Protein AF-A0A3R7G1B8-F1 (afdb_monomer)

Secondary structure (DSSP, 8-state):
--------------------HHHHHHHHHHHHHTTT--------TTTTTB-TTT-PBPS---S-SEEE-TTT--EEEHHHHHHHHHHHHHGGGG-

pLDDT: mean 83.27, std 18.14, range [33.88, 97.0]

Mean predicted aligned error: 10.57 Å

InterPro domains:
  IPR010095 Cas12f1-like, TNB domain [PF07282] (21-85)
  IPR051491 Site-specific recombinase/transposase-related [PTHR36172] (17-92)

Radius of gyration: 21.36 Å; Cα contacts (8 Å, |Δi|>4): 72; chains: 1; bounding box: 34×54×62 Å

Sequence (95 aa):
MKPKLASLENKSKTKGTARSHFKFKTLLKYKMDRVGGRVIECEEEYTSKTCSSCGGIKNYLGGGSMYKCSFCHAVHDRDVNAAKNTFHKNVQMLA

Foldseek 3Di:
DDDDDDPPPPPPPDPDPPPPVVVVVVVVCVVQVVVVHDDDDDDQPQLLQAALVPRDGDPDNDDDQWDADPPPRDIDGSVVSSVSSRCVVCVVVVD

Solvent-accessible surface area (backbone atoms only — not comparable to full-atom values): 6255 Å² total; per-residue (Å²): 141,78,86,78,82,77,80,80,78,78,77,78,84,67,89,73,83,70,74,59,58,69,61,52,53,52,53,51,46,56,57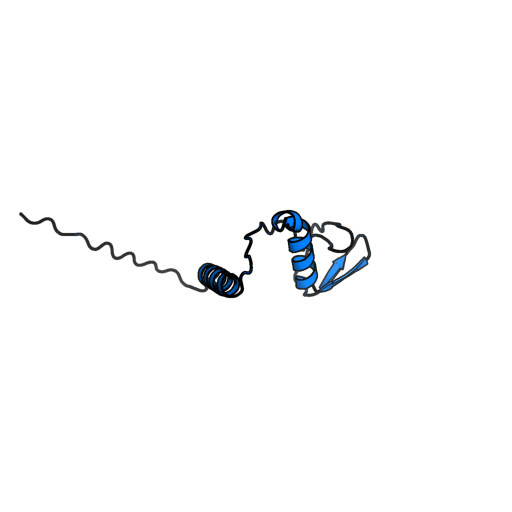,28,53,76,73,77,46,84,80,81,92,76,83,71,79,63,21,76,36,32,32,66,88,75,65,52,71,49,95,72,74,81,91,63,70,63,37,70,39,91,84,79,66,50,73,40,54,34,68,60,29,21,52,48,31,47,44,68,77,46,53,76,79,74,113

Structure (mmCIF, N/CA/C/O backbone):
data_AF-A0A3R7G1B8-F1
#
_entry.id   AF-A0A3R7G1B8-F1
#
loop_
_atom_site.group_PDB
_atom_site.id
_atom_site.type_symbol
_atom_site.label_atom_id
_atom_site.label_alt_id
_atom_site.label_comp_id
_atom_site.label_asym_id
_atom_site.label_entity_id
_atom_site.label_seq_id
_atom_site.pdbx_PDB_ins_code
_atom_site.Cartn_x
_atom_site.Cartn_y
_atom_site.Cartn_z
_atom_site.occupancy
_atom_site.B_iso_or_equiv
_atom_site.auth_seq_id
_atom_site.auth_comp_id
_atom_site.auth_asym_id
_atom_site.auth_atom_id
_atom_site.pdbx_PDB_model_num
ATOM 1 N N . MET A 1 1 ? 1.052 40.364 45.894 1.00 37.66 1 MET A N 1
ATOM 2 C CA . MET A 1 1 ? 1.829 39.937 44.709 1.00 37.66 1 MET A CA 1
ATOM 3 C C . MET A 1 1 ? 1.072 38.801 44.030 1.00 37.66 1 MET A C 1
ATOM 5 O O . MET A 1 1 ? 0.825 37.802 44.684 1.00 37.66 1 MET A O 1
ATOM 9 N N . LYS A 1 2 ? 0.608 38.978 42.787 1.00 33.88 2 LYS A N 1
ATOM 10 C CA . LYS A 1 2 ? -0.096 37.943 42.003 1.00 33.88 2 LYS A CA 1
ATOM 11 C C . LYS A 1 2 ? 0.805 37.566 40.821 1.00 33.88 2 LYS A C 1
ATOM 13 O O . LYS A 1 2 ? 1.219 38.493 40.121 1.00 33.88 2 LYS A O 1
ATOM 18 N N . PRO A 1 3 ? 1.132 36.289 40.571 1.00 43.09 3 PRO A N 1
ATOM 19 C CA . PRO A 1 3 ? 1.861 35.939 39.362 1.00 43.09 3 PRO A CA 1
ATOM 20 C C . PRO A 1 3 ? 0.931 36.097 38.152 1.00 43.09 3 PRO A C 1
ATOM 22 O O . PRO A 1 3 ? -0.203 35.617 38.149 1.00 43.09 3 PRO A O 1
ATOM 25 N N . LYS A 1 4 ? 1.404 36.816 37.131 1.00 41.84 4 LYS A N 1
ATOM 26 C CA . LYS A 1 4 ? 0.756 36.887 35.818 1.00 41.84 4 LYS A CA 1
ATOM 27 C C . LYS A 1 4 ? 0.906 35.517 35.155 1.00 41.84 4 LYS A C 1
ATOM 29 O O . LYS A 1 4 ? 2.025 35.116 34.848 1.00 41.84 4 LYS A O 1
ATOM 34 N N . LEU A 1 5 ? -0.205 34.812 34.936 1.00 46.31 5 LEU A N 1
ATOM 35 C CA . LEU A 1 5 ? -0.239 33.658 34.040 1.00 46.31 5 LEU A CA 1
ATOM 36 C C . LEU A 1 5 ? 0.098 34.165 32.629 1.00 46.31 5 LEU A C 1
ATOM 38 O O . LEU A 1 5 ? -0.674 34.920 32.037 1.00 46.31 5 LEU A O 1
ATOM 42 N N . ALA A 1 6 ? 1.272 33.807 32.115 1.00 43.31 6 ALA A N 1
ATOM 43 C CA . ALA A 1 6 ? 1.621 34.060 30.727 1.00 43.31 6 ALA A CA 1
ATOM 44 C C . ALA A 1 6 ? 0.742 33.173 29.836 1.00 43.31 6 ALA A C 1
ATOM 46 O O . ALA A 1 6 ? 0.817 31.947 29.892 1.00 43.31 6 ALA A O 1
ATOM 47 N N . SER A 1 7 ? -0.114 33.807 29.035 1.00 40.12 7 SER A N 1
ATOM 48 C CA . SER A 1 7 ? -0.846 33.155 27.954 1.00 40.12 7 SER A CA 1
ATOM 49 C C . SER A 1 7 ? 0.162 32.606 26.943 1.00 40.12 7 SER A C 1
ATOM 51 O O . SER A 1 7 ? 0.817 33.372 26.235 1.00 40.12 7 SER A O 1
ATOM 53 N N . LEU A 1 8 ? 0.315 31.283 26.886 1.00 49.53 8 LEU A N 1
ATOM 54 C CA . LEU A 1 8 ? 0.989 30.618 25.775 1.00 49.53 8 LEU A CA 1
ATOM 55 C C . LEU A 1 8 ? 0.008 30.565 24.600 1.00 49.53 8 LEU A C 1
ATOM 57 O O . LEU A 1 8 ? -0.628 29.546 24.334 1.00 49.53 8 LEU A O 1
ATOM 61 N N . GLU A 1 9 ? -0.131 31.688 23.895 1.00 48.50 9 GLU A N 1
ATOM 62 C CA . GLU A 1 9 ? -0.734 31.699 22.565 1.00 48.50 9 GLU A CA 1
ATOM 63 C C . GLU A 1 9 ? 0.194 30.953 21.598 1.00 48.50 9 GLU A C 1
ATOM 65 O O . GLU A 1 9 ? 1.026 31.546 20.909 1.00 48.50 9 GLU A O 1
ATOM 70 N N . ASN A 1 10 ? 0.049 29.631 21.523 1.00 51.44 10 ASN A N 1
ATOM 71 C CA . ASN A 1 10 ? 0.698 28.829 20.494 1.00 51.44 10 ASN A CA 1
ATOM 72 C C . ASN A 1 10 ? 0.020 29.099 19.145 1.00 51.44 10 ASN A C 1
ATOM 74 O O . ASN A 1 10 ? -0.841 28.347 18.687 1.00 51.44 10 ASN A O 1
ATOM 78 N N . LYS A 1 11 ? 0.418 30.188 18.483 1.00 49.31 11 LYS A N 1
ATOM 79 C CA . LYS A 1 11 ? 0.102 30.447 17.073 1.00 49.31 11 LYS A CA 1
ATOM 80 C C . LYS A 1 11 ? 0.869 29.450 16.205 1.00 49.31 11 LYS A C 1
ATOM 82 O O . LYS A 1 11 ? 1.887 29.789 15.608 1.00 49.31 11 LYS A O 1
ATOM 87 N N . SER A 1 12 ? 0.364 28.219 16.106 1.00 51.69 12 SER A N 1
ATOM 88 C CA . SER A 1 12 ? 0.771 27.290 15.049 1.00 51.69 12 SER A CA 1
ATOM 89 C C . SER A 1 12 ? 0.273 27.827 13.710 1.00 51.69 12 SER A C 1
ATOM 91 O O . SER A 1 12 ? -0.832 27.534 13.259 1.00 51.69 12 SER A O 1
ATOM 93 N N . LYS A 1 13 ? 1.095 28.661 13.069 1.00 53.69 13 LYS A N 1
ATOM 94 C CA . LYS A 1 13 ? 0.929 29.047 11.667 1.00 53.69 13 LYS A CA 1
ATOM 95 C C . LYS A 1 13 ? 1.401 27.899 10.776 1.00 53.69 13 LYS A C 1
ATOM 97 O O . LYS A 1 13 ? 2.424 28.010 10.106 1.00 53.69 13 LYS A O 1
ATOM 102 N N . THR A 1 14 ? 0.658 26.800 10.748 1.00 54.47 14 THR A N 1
ATOM 103 C CA . THR A 1 14 ? 0.910 25.721 9.788 1.00 54.47 14 THR A CA 1
ATOM 104 C C . THR A 1 14 ? -0.023 25.931 8.603 1.00 54.47 14 THR A C 1
ATOM 106 O O . THR A 1 14 ? -1.235 25.768 8.723 1.00 54.47 14 THR A O 1
ATOM 109 N N . LYS A 1 15 ? 0.529 26.353 7.458 1.00 48.53 15 LYS A N 1
ATOM 110 C CA . LYS A 1 15 ? -0.201 26.465 6.184 1.00 48.53 15 LYS A CA 1
ATOM 111 C C . LYS A 1 15 ? -0.684 25.065 5.786 1.00 48.53 15 LYS A C 1
ATOM 113 O O . LYS A 1 15 ? 0.083 24.254 5.279 1.00 48.53 15 LYS A O 1
ATOM 118 N N . GLY A 1 16 ? -1.931 24.757 6.129 1.00 47.16 16 GLY A N 1
ATOM 119 C CA . GLY A 1 16 ? -2.480 23.411 6.081 1.00 47.16 16 GLY A CA 1
ATOM 120 C C . GLY A 1 16 ? -3.028 23.031 4.712 1.00 47.16 16 GLY A C 1
ATOM 121 O O . GLY A 1 16 ? -4.176 23.319 4.402 1.00 47.16 16 GLY A O 1
ATOM 122 N N . THR A 1 17 ? -2.270 22.233 3.973 1.00 59.03 17 THR A N 1
ATOM 123 C CA . THR A 1 17 ? -2.834 21.011 3.378 1.00 59.03 17 THR A CA 1
ATOM 124 C C . THR A 1 17 ? -2.364 19.813 4.200 1.00 59.03 17 THR A C 1
ATOM 126 O O . THR A 1 17 ? -1.849 18.823 3.689 1.00 59.03 17 THR A O 1
ATOM 129 N N . ALA A 1 18 ? -2.520 19.901 5.525 1.00 60.84 18 ALA A N 1
ATOM 130 C CA . ALA A 1 18 ? -2.339 18.752 6.395 1.00 60.84 18 ALA A CA 1
ATOM 131 C C . ALA A 1 18 ? -3.468 17.765 6.081 1.00 60.84 18 ALA A C 1
ATOM 133 O O . ALA A 1 18 ? -4.590 17.898 6.575 1.00 60.84 18 ALA A O 1
ATOM 134 N N . ARG A 1 19 ? -3.192 16.806 5.190 1.00 63.34 19 ARG A N 1
ATOM 135 C CA . ARG A 1 19 ? -4.070 15.660 4.948 1.00 63.34 19 ARG A CA 1
ATOM 136 C C . ARG A 1 19 ? -4.431 15.086 6.318 1.00 63.34 19 ARG A C 1
ATOM 138 O O . ARG A 1 19 ? -3.555 14.810 7.136 1.00 63.34 19 ARG A O 1
ATOM 145 N N . SER A 1 20 ? -5.722 14.962 6.602 1.00 82.25 20 SER A N 1
ATOM 146 C CA . SER A 1 20 ? -6.248 14.643 7.933 1.00 82.25 20 SER A CA 1
ATOM 147 C C . SER A 1 20 ? -6.140 13.144 8.256 1.00 82.25 20 SER A C 1
ATOM 149 O O . SER A 1 20 ? -7.102 12.518 8.699 1.00 82.25 20 SER A O 1
ATOM 151 N N . HIS A 1 21 ? -4.951 12.559 8.053 1.00 85.25 21 HIS A N 1
ATOM 152 C CA . HIS A 1 21 ? -4.666 11.132 8.244 1.00 85.25 21 HIS A CA 1
ATOM 153 C C . HIS A 1 21 ? -5.081 10.643 9.633 1.00 85.25 21 HIS A C 1
ATOM 155 O O . HIS A 1 21 ? -5.682 9.580 9.750 1.00 85.25 21 HIS A O 1
ATOM 161 N N . PHE A 1 22 ? -4.833 11.444 10.674 1.00 88.62 22 PHE A N 1
ATOM 162 C CA . PHE A 1 22 ? -5.272 11.128 12.033 1.00 88.62 22 PHE A CA 1
ATOM 163 C C . PHE A 1 22 ? -6.796 10.957 12.116 1.00 88.62 22 PHE A C 1
ATOM 165 O O . PHE A 1 22 ? -7.281 9.924 12.566 1.00 88.62 22 PHE A O 1
ATOM 172 N N . LYS A 1 23 ? -7.562 11.926 11.597 1.00 91.94 23 LYS A N 1
ATOM 173 C CA . LYS A 1 23 ? -9.032 11.872 11.592 1.00 91.94 23 LYS A CA 1
ATOM 174 C C . LYS A 1 23 ? -9.553 10.672 10.797 1.00 91.94 23 LYS A C 1
ATOM 176 O O . LYS A 1 23 ? -10.497 10.023 11.238 1.00 91.94 23 LYS A O 1
ATOM 181 N N . PHE A 1 24 ? -8.934 10.367 9.656 1.00 91.88 24 PHE A N 1
ATOM 182 C CA . PHE A 1 24 ? -9.276 9.194 8.852 1.00 91.88 24 PHE A CA 1
ATOM 183 C C . PHE A 1 24 ? -9.078 7.891 9.637 1.00 91.88 24 PHE A C 1
ATOM 185 O O . PHE A 1 24 ? -10.016 7.101 9.737 1.00 91.88 24 PHE A O 1
ATOM 192 N N . LYS A 1 25 ? -7.907 7.699 10.260 1.00 91.75 25 LYS A N 1
ATOM 193 C CA . LYS A 1 25 ? -7.616 6.518 11.091 1.00 91.75 25 LYS A CA 1
ATOM 194 C C . LYS A 1 25 ? -8.614 6.376 12.241 1.00 91.75 25 LYS A C 1
ATOM 196 O O . LYS A 1 25 ? -9.145 5.289 12.454 1.00 91.75 25 LYS A O 1
ATOM 201 N N . THR A 1 26 ? -8.913 7.468 12.944 1.00 92.88 26 THR A N 1
ATOM 202 C CA . THR A 1 26 ? -9.871 7.469 14.06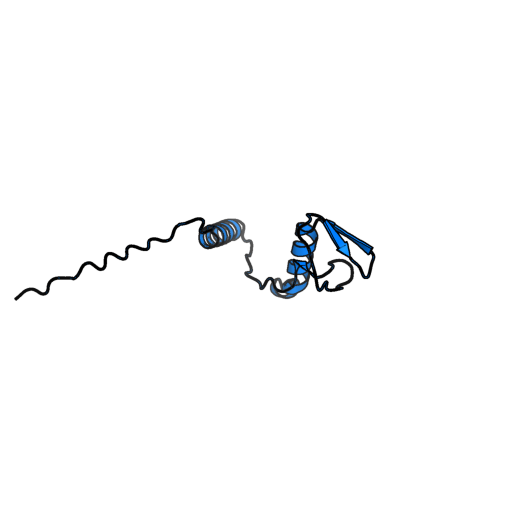0 1.00 92.88 26 THR A CA 1
ATOM 203 C C . THR A 1 26 ? -11.270 7.057 13.610 1.00 92.88 26 THR A C 1
ATOM 205 O O . THR A 1 26 ? -11.885 6.191 14.230 1.00 92.88 26 THR A O 1
ATOM 208 N N . LEU A 1 27 ? -11.769 7.624 12.507 1.00 95.31 27 LEU A N 1
ATOM 209 C CA . LEU A 1 27 ? -13.083 7.264 11.968 1.00 95.31 27 LEU A CA 1
ATOM 210 C C . LEU A 1 27 ? -13.129 5.819 11.466 1.00 95.31 27 LEU A C 1
ATOM 212 O O . LEU A 1 27 ? -14.147 5.154 11.647 1.00 95.31 27 LEU A O 1
ATOM 216 N N . LEU A 1 28 ? -12.047 5.327 10.857 1.00 95.19 28 LEU A N 1
ATOM 217 C CA . LEU A 1 28 ? -11.955 3.944 10.395 1.00 95.19 28 LEU A CA 1
ATOM 218 C C . LEU A 1 28 ? -12.034 2.964 11.572 1.00 95.19 28 LEU A C 1
ATOM 220 O O . LEU A 1 28 ? -12.848 2.046 11.532 1.00 95.19 28 LEU A O 1
ATOM 224 N N . LYS A 1 29 ? -11.266 3.203 12.645 1.00 95.12 29 LYS A N 1
ATOM 225 C CA . LYS A 1 29 ? -11.326 2.403 13.882 1.00 95.12 29 LYS A CA 1
ATOM 226 C C . LYS A 1 29 ? -12.727 2.409 14.488 1.00 95.12 29 LYS A C 1
ATOM 228 O O . LYS A 1 29 ? -13.280 1.345 14.727 1.00 95.12 29 LYS A O 1
ATOM 233 N N . TYR A 1 30 ? -13.325 3.592 14.642 1.00 95.50 30 TYR A N 1
ATOM 234 C CA . TYR A 1 30 ? -14.686 3.736 15.166 1.00 95.50 30 TYR A CA 1
ATOM 235 C C . TYR A 1 30 ? -15.724 2.950 14.350 1.00 95.50 30 TYR A C 1
ATOM 237 O O . TYR A 1 30 ? -16.582 2.273 14.910 1.00 95.50 30 TYR A O 1
ATOM 245 N N . LYS A 1 31 ? -15.665 3.027 13.016 1.00 97.00 31 LYS A N 1
ATOM 246 C CA . LYS A 1 31 ? -16.614 2.309 12.154 1.00 97.00 31 LYS A CA 1
ATOM 247 C C . LYS A 1 31 ? -16.430 0.796 12.212 1.00 97.00 31 LYS A C 1
ATOM 249 O O . LYS A 1 31 ? -17.428 0.085 12.185 1.00 97.00 31 LYS A O 1
ATOM 254 N N . MET A 1 32 ? -15.188 0.325 12.275 1.00 96.44 32 MET A N 1
ATOM 255 C CA . MET A 1 32 ? -14.893 -1.105 12.336 1.00 96.44 32 MET A CA 1
ATOM 256 C C . MET A 1 32 ? -15.293 -1.711 13.681 1.00 96.44 32 MET A C 1
ATOM 258 O O . MET A 1 32 ? -15.911 -2.769 13.692 1.00 96.44 32 MET A O 1
ATOM 262 N N . ASP A 1 33 ? -15.056 -1.004 14.786 1.00 95.38 33 ASP A N 1
ATOM 263 C CA . ASP A 1 33 ? -15.495 -1.410 16.127 1.00 95.38 33 ASP A CA 1
ATOM 264 C C . ASP A 1 33 ? -17.015 -1.647 16.188 1.00 95.38 33 ASP A C 1
ATOM 266 O O . ASP A 1 33 ? -17.484 -2.687 16.646 1.00 95.38 33 ASP A O 1
ATOM 270 N N . ARG A 1 34 ? -17.801 -0.751 15.575 1.00 96.62 34 ARG A N 1
ATOM 271 C CA . ARG A 1 34 ? -19.269 -0.873 15.504 1.00 96.62 34 ARG A CA 1
ATOM 272 C C . ARG A 1 34 ? -19.789 -2.109 14.777 1.00 96.62 34 ARG A C 1
ATOM 274 O O . ARG A 1 34 ? -20.946 -2.467 14.976 1.00 96.62 34 ARG A O 1
ATOM 281 N N . VAL A 1 35 ? -18.987 -2.709 13.903 1.00 97.00 35 VAL A N 1
ATOM 282 C CA . VAL A 1 35 ? -19.354 -3.925 13.163 1.00 97.00 35 VAL A CA 1
ATOM 283 C C . VAL A 1 35 ? -18.629 -5.164 13.696 1.00 97.00 35 VAL A C 1
ATOM 285 O O . VAL A 1 35 ? -18.694 -6.215 13.067 1.00 97.00 35 VAL A O 1
ATOM 288 N N . GLY A 1 36 ? -17.920 -5.051 14.829 1.00 94.56 36 GLY A N 1
ATOM 289 C CA . GLY A 1 36 ? -17.090 -6.127 15.384 1.00 94.56 36 GLY A CA 1
ATOM 290 C C . GLY A 1 36 ? -15.849 -6.449 14.541 1.00 94.56 36 G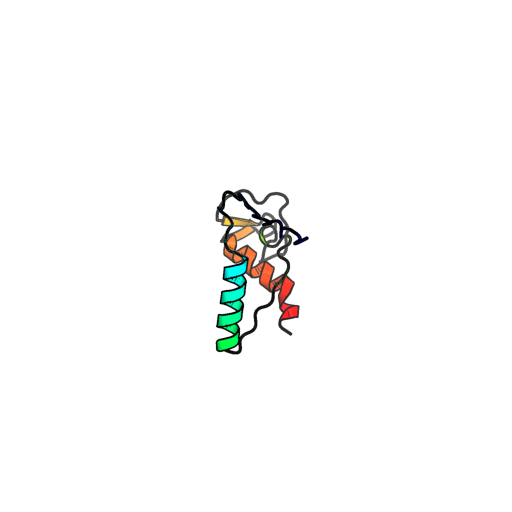LY A C 1
ATOM 291 O O . GLY A 1 36 ? -15.269 -7.525 14.664 1.00 94.56 36 GLY A O 1
ATOM 292 N N . GLY A 1 37 ? -15.455 -5.545 13.644 1.00 92.62 37 GLY A N 1
ATOM 293 C CA . GLY A 1 37 ? -14.291 -5.689 12.781 1.00 92.62 37 GLY A CA 1
ATOM 294 C C . GLY A 1 37 ? -12.997 -5.205 13.440 1.00 92.62 37 GLY A C 1
ATOM 295 O O . GLY A 1 37 ? -13.001 -4.518 14.458 1.00 92.62 37 GLY A O 1
ATOM 296 N N . ARG A 1 38 ? -11.859 -5.530 12.817 1.00 90.69 38 ARG A N 1
ATOM 297 C CA . ARG A 1 38 ? -10.520 -5.145 13.292 1.00 90.69 38 ARG A CA 1
ATOM 298 C C . ARG A 1 38 ? -9.848 -4.175 12.321 1.00 90.69 38 ARG A C 1
ATOM 300 O O . ARG A 1 38 ? -9.994 -4.307 11.108 1.00 90.69 38 ARG A O 1
ATOM 307 N N . VAL A 1 39 ? -9.082 -3.223 12.857 1.00 93.00 39 VAL A N 1
ATOM 308 C CA . VAL A 1 39 ? -8.184 -2.342 12.090 1.00 93.00 39 VAL A CA 1
ATOM 309 C C . VAL A 1 39 ? -6.770 -2.559 12.590 1.00 93.00 39 VAL A C 1
ATOM 311 O O . VAL A 1 39 ? -6.496 -2.347 13.768 1.00 93.00 39 VAL A O 1
ATOM 314 N N . ILE A 1 40 ? -5.880 -2.939 11.681 1.00 91.06 40 ILE A N 1
ATOM 315 C CA . ILE A 1 40 ? -4.465 -3.157 11.969 1.00 91.06 40 ILE A CA 1
ATOM 316 C C . ILE A 1 40 ? -3.674 -2.079 11.240 1.00 91.06 40 ILE A C 1
ATOM 318 O O . ILE A 1 40 ? -3.792 -1.922 10.024 1.00 91.06 40 ILE A O 1
ATOM 322 N N . GLU A 1 41 ? -2.890 -1.311 11.991 1.00 90.56 41 GLU A N 1
ATOM 323 C CA . GLU A 1 41 ? -1.914 -0.398 11.404 1.00 90.56 41 GLU A CA 1
ATOM 324 C C . GLU A 1 41 ? -0.649 -1.192 11.088 1.00 90.56 41 GLU A C 1
ATOM 326 O O . GLU A 1 41 ? -0.073 -1.822 11.970 1.00 90.56 41 GLU A O 1
ATOM 331 N N . CYS A 1 42 ? -0.248 -1.178 9.821 1.00 89.56 42 CYS A N 1
ATOM 332 C CA . CYS A 1 42 ? 0.904 -1.911 9.323 1.00 89.56 42 CYS A CA 1
ATOM 333 C C . CYS A 1 42 ? 1.870 -0.987 8.583 1.00 89.56 42 CYS A C 1
ATOM 335 O O . CYS A 1 42 ? 1.525 0.127 8.184 1.00 89.56 42 CYS A O 1
ATOM 337 N N . GLU A 1 43 ? 3.094 -1.465 8.410 1.00 84.25 43 GLU A N 1
ATOM 338 C CA . GLU A 1 43 ? 4.150 -0.739 7.721 1.00 84.25 43 GLU A CA 1
ATOM 339 C C . GLU A 1 43 ? 4.047 -0.897 6.192 1.00 84.25 43 GLU A C 1
ATOM 341 O O . GLU A 1 43 ? 3.823 -1.996 5.677 1.00 84.25 43 GLU A O 1
ATOM 346 N N . GLU A 1 44 ? 4.260 0.199 5.456 1.00 78.50 44 GLU A N 1
ATOM 347 C CA . GLU A 1 44 ? 4.020 0.292 4.005 1.00 78.50 44 GLU A CA 1
ATOM 348 C C . GLU A 1 44 ? 5.260 0.079 3.114 1.00 78.50 44 GLU A C 1
ATOM 350 O O . GLU A 1 44 ? 5.178 0.225 1.889 1.00 78.50 44 GLU A O 1
ATOM 355 N N . GLU A 1 45 ? 6.413 -0.262 3.694 1.00 82.38 45 GLU A N 1
ATOM 356 C CA . GLU A 1 45 ? 7.689 -0.294 2.971 1.00 82.38 45 GLU A CA 1
ATOM 357 C C . GLU A 1 45 ? 7.671 -1.187 1.714 1.00 82.38 45 GLU A C 1
ATOM 359 O O . GLU A 1 45 ? 7.258 -2.347 1.749 1.00 82.38 45 GLU A O 1
ATOM 364 N N . TYR A 1 46 ? 8.151 -0.627 0.595 1.00 80.75 46 TYR A N 1
ATOM 365 C CA . TYR A 1 46 ? 8.327 -1.260 -0.726 1.00 80.75 46 TYR A CA 1
ATOM 366 C C . TYR A 1 46 ? 7.073 -1.839 -1.408 1.00 80.75 46 TYR A C 1
ATOM 368 O O . TYR A 1 46 ? 7.165 -2.320 -2.540 1.00 80.75 46 TYR A O 1
ATOM 376 N N . THR A 1 47 ? 5.888 -1.708 -0.816 1.00 89.69 47 THR A N 1
ATOM 377 C CA . THR A 1 47 ? 4.623 -2.267 -1.336 1.00 89.69 47 THR A CA 1
ATOM 378 C C . THR A 1 47 ? 4.280 -1.814 -2.758 1.00 89.69 47 THR A C 1
ATOM 380 O O . THR A 1 47 ? 3.786 -2.601 -3.562 1.00 89.69 47 THR A O 1
ATOM 383 N N . SER A 1 48 ? 4.597 -0.573 -3.121 1.00 88.81 48 SER A N 1
ATOM 384 C CA . SER A 1 48 ? 4.341 -0.035 -4.462 1.00 88.81 48 SER A CA 1
ATOM 385 C C . SER A 1 48 ? 5.378 -0.463 -5.511 1.00 88.81 48 SER A C 1
ATOM 387 O O . SER A 1 48 ? 5.086 -0.433 -6.705 1.00 88.81 48 SER A O 1
ATOM 389 N N . LYS A 1 49 ? 6.577 -0.891 -5.090 1.00 92.19 49 LYS A N 1
ATOM 390 C CA . LYS A 1 49 ? 7.689 -1.305 -5.970 1.00 92.19 49 LYS A CA 1
ATOM 391 C C . LYS A 1 49 ? 7.690 -2.802 -6.271 1.00 92.19 49 LYS A C 1
ATOM 393 O O . LYS A 1 49 ? 8.173 -3.206 -7.334 1.00 92.19 49 LYS A O 1
ATOM 398 N N . THR A 1 50 ? 7.148 -3.601 -5.364 1.00 95.25 50 THR A N 1
ATOM 399 C CA . THR A 1 50 ? 7.072 -5.059 -5.474 1.00 95.25 50 THR A CA 1
ATOM 400 C C . THR A 1 50 ? 5.972 -5.484 -6.445 1.00 95.25 50 THR A C 1
ATOM 402 O O . THR A 1 50 ? 4.906 -4.877 -6.504 1.00 95.25 50 THR A O 1
ATOM 405 N N . CYS A 1 51 ? 6.201 -6.528 -7.231 1.00 96.06 51 CYS A N 1
ATOM 406 C CA . CYS A 1 51 ? 5.166 -7.140 -8.054 1.00 96.06 51 CYS A CA 1
ATOM 407 C C . CYS A 1 51 ? 4.343 -8.115 -7.210 1.00 96.06 51 CYS A C 1
ATOM 409 O O . CYS A 1 51 ? 4.887 -9.086 -6.691 1.00 96.06 51 CYS A O 1
ATOM 411 N N . SER A 1 52 ? 3.030 -7.908 -7.132 1.00 95.81 52 SER A N 1
ATOM 412 C CA . SER A 1 52 ? 2.131 -8.790 -6.373 1.00 95.81 52 SER A CA 1
ATOM 413 C C . SER A 1 52 ? 1.988 -10.201 -6.953 1.00 95.81 52 SER A C 1
ATOM 415 O O . SER A 1 52 ? 1.582 -11.107 -6.231 1.00 95.81 52 SER A O 1
ATOM 417 N N . SER A 1 53 ? 2.348 -10.414 -8.225 1.00 95.75 53 SER A N 1
ATOM 418 C CA . SER A 1 53 ? 2.325 -11.739 -8.860 1.00 95.75 53 SER A CA 1
ATOM 419 C C . SER A 1 53 ? 3.605 -12.551 -8.668 1.00 95.75 53 SER A C 1
ATOM 421 O O . SER A 1 53 ? 3.520 -13.769 -8.570 1.00 95.75 53 SER A O 1
ATOM 423 N N . CYS A 1 54 ? 4.785 -11.920 -8.655 1.00 95.31 54 CYS A N 1
ATOM 424 C CA . CYS A 1 54 ? 6.062 -12.652 -8.651 1.00 95.31 54 CYS A CA 1
ATOM 425 C C . CYS A 1 54 ? 7.071 -12.194 -7.589 1.00 95.31 54 CYS A C 1
ATOM 427 O O . CYS A 1 54 ? 8.185 -12.703 -7.558 1.00 95.31 54 CYS A O 1
ATOM 429 N N . GLY A 1 55 ? 6.745 -11.190 -6.772 1.00 94.56 55 GLY A N 1
ATOM 430 C CA . GLY A 1 55 ? 7.630 -10.660 -5.728 1.00 94.56 55 GLY A CA 1
ATOM 431 C C . GLY A 1 55 ? 8.804 -9.807 -6.224 1.00 94.56 55 GLY A C 1
ATOM 432 O O . GLY A 1 55 ? 9.540 -9.256 -5.413 1.00 94.56 55 GLY A O 1
ATOM 433 N N . GLY A 1 56 ? 8.985 -9.650 -7.539 1.00 94.69 56 GLY A N 1
ATOM 434 C CA . GLY A 1 56 ? 10.083 -8.859 -8.100 1.00 94.69 56 GLY A CA 1
ATOM 435 C C . GLY A 1 56 ? 9.996 -7.383 -7.699 1.00 94.69 56 GLY A C 1
ATOM 436 O O . GLY A 1 56 ? 8.936 -6.768 -7.826 1.00 94.69 56 GLY A O 1
ATOM 437 N N . ILE A 1 57 ? 11.104 -6.804 -7.236 1.00 94.00 57 ILE A N 1
ATOM 438 C CA . ILE A 1 57 ? 11.165 -5.412 -6.770 1.00 94.00 57 ILE A CA 1
ATOM 439 C C . ILE A 1 57 ? 11.769 -4.530 -7.856 1.00 94.00 57 ILE A C 1
ATOM 441 O O . ILE A 1 57 ? 12.836 -4.813 -8.398 1.00 94.00 57 ILE A O 1
ATOM 445 N N . LYS A 1 58 ? 11.095 -3.423 -8.164 1.00 89.19 58 LYS A N 1
ATOM 446 C CA . LYS A 1 58 ? 11.632 -2.398 -9.058 1.00 89.19 58 LYS A CA 1
ATOM 447 C C . LYS A 1 58 ? 12.470 -1.366 -8.319 1.00 89.19 58 LYS A C 1
ATOM 449 O O . LYS A 1 58 ? 12.020 -0.780 -7.337 1.00 89.19 58 LYS A O 1
ATOM 454 N N . ASN A 1 59 ? 13.605 -1.011 -8.912 1.00 86.25 59 ASN A N 1
ATOM 455 C CA . ASN A 1 59 ? 14.407 0.127 -8.460 1.00 86.25 59 ASN A CA 1
ATOM 456 C C . ASN A 1 59 ? 13.692 1.463 -8.726 1.00 86.25 59 ASN A C 1
ATOM 458 O O . ASN A 1 59 ? 13.667 2.343 -7.864 1.00 86.25 59 ASN A O 1
ATOM 462 N N . TYR A 1 60 ? 13.038 1.582 -9.889 1.00 86.62 60 TYR A N 1
ATOM 463 C CA . TYR A 1 60 ? 12.332 2.788 -10.323 1.00 86.62 60 TYR A CA 1
ATOM 464 C C . TYR A 1 60 ? 10.859 2.501 -10.652 1.00 86.62 60 TYR A C 1
ATOM 466 O O . TYR A 1 60 ? 10.550 1.644 -11.481 1.00 86.62 60 TYR A O 1
ATOM 474 N N . LEU A 1 61 ? 9.944 3.226 -9.997 1.00 82.88 61 LEU A N 1
ATOM 475 C CA . LEU A 1 61 ? 8.496 3.012 -10.113 1.00 82.88 61 LEU A CA 1
ATOM 476 C C . LEU A 1 61 ? 7.812 3.950 -11.130 1.00 82.88 61 LEU A C 1
ATOM 478 O O . LEU A 1 61 ? 6.753 3.616 -11.661 1.00 82.88 61 LEU A O 1
ATOM 482 N N . GLY A 1 62 ? 8.407 5.111 -11.427 1.00 87.62 62 GLY A N 1
ATOM 483 C CA . GLY A 1 62 ? 7.795 6.155 -12.264 1.00 87.62 62 GLY A CA 1
ATOM 484 C C . GLY A 1 62 ? 6.465 6.695 -11.708 1.00 87.62 62 GLY A C 1
ATOM 485 O O . GLY A 1 62 ? 6.047 6.327 -10.610 1.00 87.62 62 GLY A O 1
ATOM 486 N N . GLY A 1 63 ? 5.770 7.549 -12.469 1.00 88.44 63 GLY A N 1
ATOM 487 C CA . GLY A 1 63 ? 4.529 8.229 -12.042 1.00 88.44 63 GLY A CA 1
ATOM 488 C C . GLY A 1 63 ? 3.205 7.735 -12.652 1.00 88.44 63 GLY A C 1
ATOM 489 O O . GLY A 1 63 ? 2.173 8.332 -12.379 1.00 88.44 63 GLY A O 1
ATOM 490 N N . GLY A 1 64 ? 3.198 6.696 -13.496 1.00 91.06 64 GLY A N 1
ATOM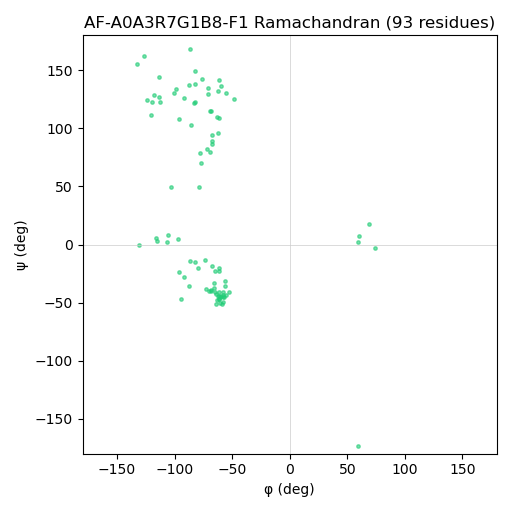 491 C CA . GLY A 1 64 ? 1.986 6.260 -14.219 1.00 91.06 64 GLY A CA 1
ATOM 492 C C . GLY A 1 64 ? 1.037 5.353 -13.419 1.00 91.06 64 GLY A C 1
ATOM 493 O O . GLY A 1 64 ? 1.491 4.538 -12.627 1.00 91.06 64 GLY A O 1
ATOM 494 N N . SER A 1 65 ? -0.271 5.400 -13.679 1.00 94.00 65 SER A N 1
ATOM 495 C CA . SER A 1 65 ? -1.291 4.588 -12.978 1.00 94.00 65 SER A CA 1
ATOM 496 C C . SER A 1 65 ? -1.131 3.068 -13.127 1.00 94.00 65 SER A C 1
ATOM 498 O O . SER A 1 65 ? -1.623 2.313 -12.297 1.00 94.00 65 SER A O 1
ATOM 500 N N . MET A 1 66 ? -0.402 2.605 -14.144 1.00 95.31 66 MET A N 1
ATOM 501 C CA . MET A 1 66 ? -0.170 1.181 -14.392 1.00 95.31 66 MET A CA 1
ATOM 502 C C . MET A 1 66 ? 1.192 0.721 -13.860 1.00 95.31 66 MET A C 1
ATOM 504 O O . MET A 1 66 ? 2.232 1.326 -14.140 1.00 95.31 66 MET A O 1
ATOM 508 N N . TYR A 1 67 ? 1.203 -0.407 -13.157 1.00 94.88 67 TYR A N 1
ATOM 509 C CA . TYR A 1 67 ? 2.398 -1.162 -12.798 1.00 94.88 67 TYR A CA 1
ATOM 510 C C . TYR A 1 67 ? 2.676 -2.227 -13.867 1.00 94.88 67 TYR A C 1
ATOM 512 O O . TYR A 1 67 ? 1.815 -3.048 -14.160 1.00 94.88 67 TYR A O 1
ATOM 520 N N . LYS A 1 68 ? 3.885 -2.248 -14.439 1.00 94.75 68 LYS A N 1
ATOM 521 C CA . LYS A 1 68 ? 4.316 -3.265 -15.421 1.00 94.75 68 LYS A CA 1
ATOM 522 C C . LYS A 1 68 ? 5.541 -4.005 -14.909 1.00 94.75 68 LYS A C 1
ATOM 524 O O . LYS A 1 68 ? 6.593 -3.383 -14.812 1.00 94.75 68 LYS A O 1
ATOM 529 N N . CYS A 1 69 ? 5.452 -5.280 -14.569 1.00 94.69 69 CYS A N 1
ATOM 530 C CA . CYS A 1 69 ? 6.587 -6.025 -14.029 1.00 94.69 69 CYS A CA 1
ATOM 531 C C . CYS A 1 69 ? 7.655 -6.291 -15.106 1.00 94.69 69 CYS A C 1
ATOM 533 O O . CYS A 1 69 ? 7.325 -6.722 -16.205 1.00 94.69 69 CYS A O 1
ATOM 535 N N . SER A 1 70 ? 8.936 -6.071 -14.796 1.00 93.31 70 SER A N 1
ATOM 536 C CA . SER A 1 70 ? 10.053 -6.417 -15.695 1.00 93.31 70 SER A CA 1
ATOM 537 C C . SER A 1 70 ? 10.469 -7.888 -15.611 1.00 93.31 70 SER A C 1
ATOM 539 O O . SER A 1 70 ? 11.185 -8.350 -16.487 1.00 93.31 70 SER A O 1
ATOM 541 N N . PHE A 1 71 ? 10.039 -8.604 -14.567 1.00 94.81 71 PHE A N 1
ATOM 542 C CA . PHE A 1 71 ? 10.438 -9.989 -14.302 1.00 94.81 71 PHE A CA 1
ATOM 543 C C . PHE A 1 71 ? 9.440 -11.005 -14.863 1.00 94.81 71 PHE A C 1
ATOM 545 O O . PHE A 1 71 ? 9.836 -11.966 -15.505 1.00 94.81 71 PHE A O 1
ATOM 552 N N . CYS A 1 72 ? 8.142 -10.792 -14.624 1.00 95.94 72 CYS A N 1
ATOM 553 C CA . CYS A 1 72 ? 7.074 -11.707 -15.049 1.00 95.94 72 CYS A CA 1
ATOM 554 C C . CYS A 1 72 ? 6.121 -11.100 -16.087 1.00 95.94 72 CYS A C 1
ATOM 556 O O . CYS A 1 72 ? 5.121 -11.717 -16.437 1.00 95.94 72 CYS A O 1
ATOM 558 N N . HIS A 1 73 ? 6.384 -9.867 -16.530 1.00 95.50 73 HIS A N 1
ATOM 559 C CA . HIS A 1 73 ? 5.585 -9.135 -17.523 1.00 95.50 73 HIS A CA 1
ATOM 560 C C . HIS A 1 73 ? 4.113 -8.880 -17.154 1.00 95.50 73 HIS A C 1
ATOM 562 O O . HIS A 1 73 ? 3.367 -8.325 -17.959 1.00 95.50 73 HIS A O 1
ATOM 568 N N . ALA A 1 74 ? 3.701 -9.195 -15.921 1.00 95.81 74 ALA A N 1
ATOM 569 C CA . ALA A 1 74 ? 2.368 -8.883 -15.430 1.00 95.81 74 ALA A CA 1
ATOM 570 C C . ALA A 1 74 ? 2.113 -7.369 -15.419 1.00 95.81 74 ALA A C 1
ATOM 572 O O . ALA A 1 74 ? 2.990 -6.564 -15.077 1.00 95.81 74 ALA A O 1
ATOM 573 N N . VAL A 1 75 ? 0.887 -6.990 -15.771 1.00 96.00 75 VAL A N 1
ATOM 574 C CA . VAL A 1 75 ? 0.421 -5.605 -15.765 1.00 96.00 75 VAL A CA 1
ATOM 575 C C . VAL A 1 75 ? -0.725 -5.482 -14.769 1.00 96.00 75 VAL A C 1
ATOM 577 O O . VAL A 1 75 ? -1.678 -6.258 -14.802 1.00 96.00 75 VAL A O 1
ATOM 580 N N . HIS A 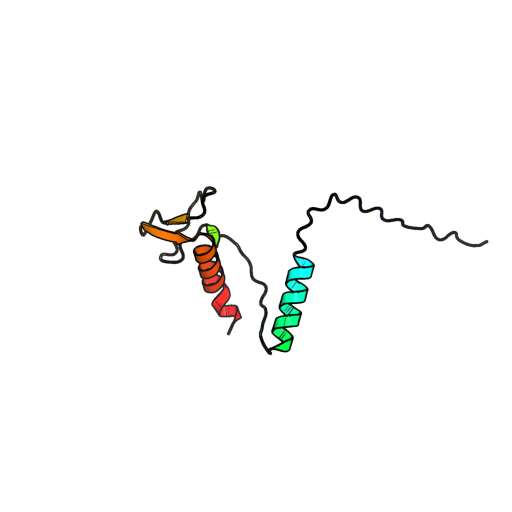1 76 ? -0.625 -4.511 -13.870 1.00 94.94 76 HIS A N 1
ATOM 581 C CA . HIS A 1 76 ? -1.610 -4.257 -12.826 1.00 94.94 76 HIS A CA 1
ATOM 582 C C . HIS A 1 76 ? -1.950 -2.773 -12.773 1.00 94.94 76 HIS A C 1
ATOM 584 O O . HIS A 1 76 ? -1.117 -1.929 -13.108 1.00 94.94 76 HIS A O 1
ATOM 590 N N . ASP A 1 77 ? -3.137 -2.454 -12.272 1.00 96.56 77 ASP A N 1
ATOM 591 C CA . ASP A 1 77 ? -3.345 -1.148 -11.661 1.00 96.56 77 ASP A CA 1
ATOM 592 C C . ASP A 1 77 ? -2.376 -0.984 -10.472 1.00 96.56 77 ASP A C 1
ATOM 594 O O . ASP A 1 77 ? -2.132 -1.933 -9.712 1.00 96.56 77 ASP A O 1
ATOM 598 N N . ARG A 1 78 ? -1.756 0.193 -10.350 1.00 94.81 78 ARG A N 1
ATOM 599 C CA . ARG A 1 78 ? -0.707 0.448 -9.354 1.00 94.81 78 ARG A CA 1
ATOM 600 C C . ARG A 1 78 ? -1.239 0.346 -7.929 1.00 94.81 78 ARG A C 1
ATOM 602 O O . ARG A 1 78 ? -0.554 -0.245 -7.089 1.00 94.81 78 ARG A O 1
ATOM 609 N N . ASP A 1 79 ? -2.422 0.887 -7.667 1.00 94.75 79 ASP A N 1
ATOM 610 C CA . ASP A 1 79 ? -2.997 0.921 -6.324 1.00 94.75 79 ASP A CA 1
ATOM 611 C C . ASP A 1 79 ? -3.467 -0.476 -5.919 1.00 94.75 79 ASP A C 1
ATOM 613 O O . ASP A 1 79 ? -3.215 -0.913 -4.795 1.00 94.75 79 ASP A O 1
ATOM 617 N N . VAL A 1 80 ? -4.029 -1.243 -6.859 1.00 96.06 80 VAL A N 1
ATOM 618 C CA . VAL A 1 80 ? -4.365 -2.661 -6.642 1.00 96.06 80 VAL A CA 1
ATOM 619 C C . VAL A 1 80 ? -3.118 -3.491 -6.334 1.00 96.06 80 VAL A C 1
ATOM 621 O O . VAL A 1 80 ? -3.136 -4.319 -5.421 1.00 96.06 80 VAL A O 1
ATOM 624 N N . ASN A 1 81 ? -2.022 -3.285 -7.070 1.00 95.62 81 ASN A N 1
ATOM 625 C CA . ASN A 1 81 ? -0.762 -3.980 -6.808 1.00 95.62 81 ASN A CA 1
ATOM 626 C C . ASN A 1 81 ? -0.222 -3.652 -5.408 1.00 95.62 81 ASN A C 1
ATOM 628 O O . ASN A 1 81 ? 0.138 -4.564 -4.663 1.00 95.62 81 ASN A O 1
ATOM 632 N N . ALA A 1 82 ? -0.213 -2.369 -5.037 1.00 94.25 82 ALA A N 1
ATOM 633 C CA . ALA A 1 82 ? 0.213 -1.935 -3.711 1.00 94.25 82 ALA A CA 1
ATOM 634 C C . ALA A 1 82 ? -0.669 -2.540 -2.607 1.00 94.25 82 ALA A C 1
ATOM 636 O O . ALA A 1 82 ? -0.136 -3.101 -1.655 1.00 94.25 82 ALA A O 1
ATOM 637 N N . ALA A 1 83 ? -1.997 -2.525 -2.769 1.00 94.62 83 ALA A N 1
ATOM 638 C CA . ALA A 1 83 ? -2.936 -3.098 -1.805 1.00 94.62 83 ALA A CA 1
ATOM 639 C C . ALA A 1 83 ? -2.703 -4.601 -1.577 1.00 94.62 83 ALA A C 1
ATOM 641 O O . ALA A 1 83 ? -2.664 -5.053 -0.431 1.00 94.62 83 ALA A O 1
ATOM 642 N N . LYS A 1 84 ? -2.482 -5.372 -2.651 1.00 95.19 84 LYS A N 1
ATOM 643 C CA . LYS A 1 84 ? -2.148 -6.803 -2.553 1.00 95.19 84 LYS A CA 1
ATOM 644 C C . LYS A 1 84 ? -0.840 -7.033 -1.808 1.00 95.19 84 LYS A C 1
ATOM 646 O O . LYS A 1 84 ? -0.787 -7.892 -0.936 1.00 95.19 84 LYS A O 1
ATOM 651 N N . ASN A 1 85 ? 0.196 -6.252 -2.105 1.00 95.38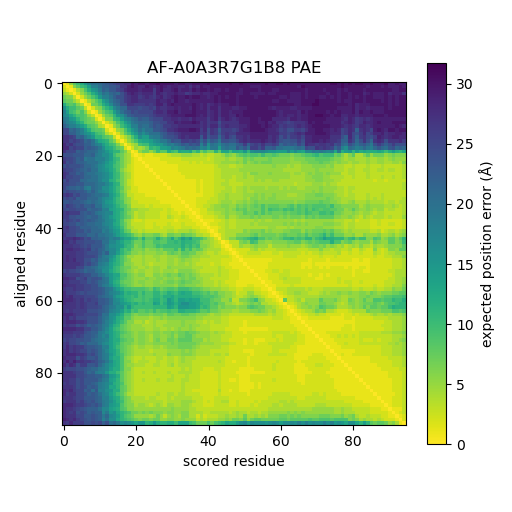 85 ASN A N 1
ATOM 652 C CA . ASN A 1 85 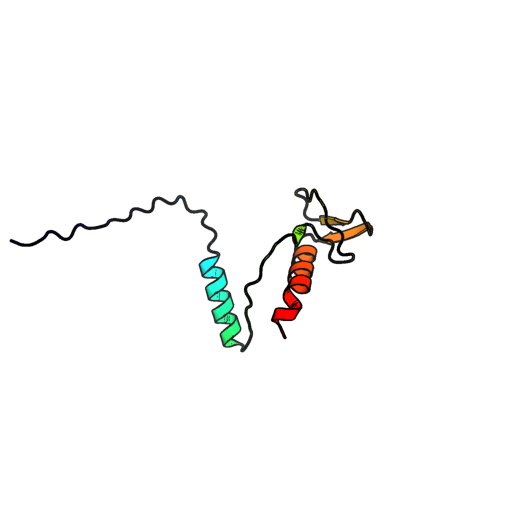? 1.477 -6.375 -1.412 1.00 95.38 85 ASN A CA 1
ATOM 653 C C . ASN A 1 85 ? 1.371 -6.007 0.071 1.00 95.38 85 ASN A C 1
ATOM 655 O O . ASN A 1 85 ? 1.930 -6.716 0.906 1.00 95.38 85 ASN A O 1
ATOM 659 N N . THR A 1 86 ? 0.625 -4.952 0.411 1.00 94.44 86 THR A N 1
ATOM 660 C CA . THR A 1 86 ? 0.337 -4.595 1.807 1.00 94.44 86 THR A CA 1
ATOM 661 C C . THR A 1 86 ? -0.358 -5.745 2.528 1.00 94.44 86 THR A C 1
ATOM 663 O O . THR A 1 86 ? 0.030 -6.083 3.644 1.00 94.44 86 THR A O 1
ATOM 666 N N . PHE A 1 87 ? -1.338 -6.390 1.888 1.00 92.50 87 PHE A N 1
ATOM 667 C CA . PHE A 1 87 ? -1.996 -7.565 2.453 1.00 92.50 87 PHE A CA 1
ATOM 668 C C . PHE A 1 87 ? -1.025 -8.743 2.617 1.00 92.50 87 PHE A C 1
ATOM 670 O O . PHE A 1 87 ? -0.903 -9.265 3.718 1.00 92.50 87 PHE A O 1
ATOM 677 N N . HIS A 1 88 ? -0.277 -9.120 1.575 1.00 92.06 88 HIS A N 1
ATOM 678 C CA . HIS A 1 88 ? 0.672 -10.241 1.630 1.00 92.06 88 HIS A CA 1
ATOM 679 C C . HIS A 1 88 ? 1.733 -10.061 2.725 1.00 92.06 88 HIS A C 1
ATOM 681 O O . HIS A 1 88 ? 2.039 -11.018 3.431 1.00 92.06 88 HIS A O 1
ATOM 687 N N . LYS A 1 89 ? 2.266 -8.843 2.904 1.00 91.00 89 LYS A N 1
ATOM 688 C CA . LYS A 1 89 ? 3.272 -8.546 3.940 1.00 91.00 89 LYS A CA 1
ATOM 689 C C . LYS A 1 89 ? 2.704 -8.695 5.356 1.00 91.00 89 LYS A C 1
ATOM 691 O O . LYS A 1 89 ? 3.428 -9.088 6.262 1.00 91.00 89 LYS A O 1
ATOM 696 N N . ASN A 1 90 ? 1.423 -8.384 5.549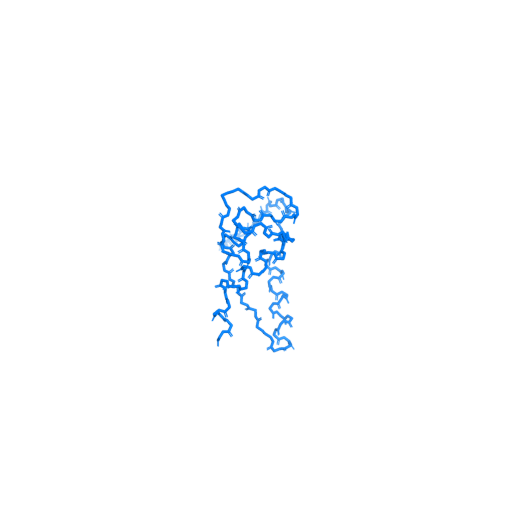 1.00 91.62 90 ASN A N 1
ATOM 697 C CA . ASN A 1 90 ? 0.829 -8.227 6.878 1.00 91.62 90 ASN A CA 1
ATOM 698 C C . ASN A 1 90 ? -0.260 -9.258 7.205 1.00 91.62 90 ASN A C 1
ATOM 700 O O . ASN A 1 90 ? -0.874 -9.174 8.264 1.00 91.62 90 ASN A O 1
ATOM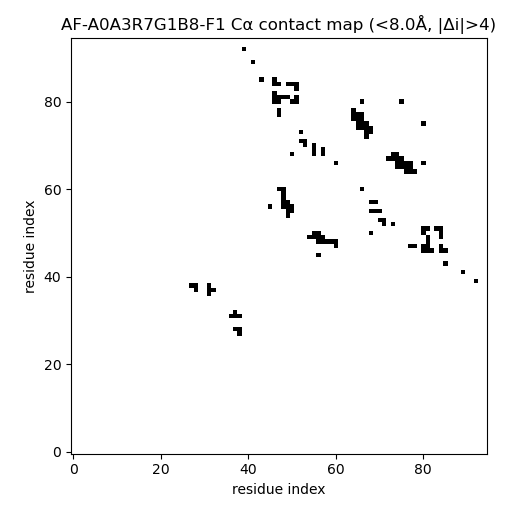 704 N N . VAL A 1 91 ? -0.497 -10.248 6.338 1.00 91.25 91 VAL A N 1
ATOM 705 C CA . VAL A 1 91 ? -1.541 -11.270 6.530 1.00 91.25 91 VAL A CA 1
ATOM 706 C C . VAL A 1 91 ? -1.380 -12.028 7.850 1.00 91.25 91 VAL A C 1
ATOM 708 O O . VAL A 1 91 ? -2.370 -12.376 8.483 1.00 91.25 91 VAL A O 1
ATOM 711 N N . GLN A 1 92 ? -0.144 -12.209 8.319 1.00 90.00 92 GLN A N 1
ATOM 712 C CA . GLN A 1 92 ? 0.151 -12.860 9.598 1.00 90.00 92 GLN A CA 1
ATOM 713 C C . GLN A 1 92 ? -0.368 -12.074 10.811 1.00 90.00 92 GLN A C 1
ATOM 715 O O . GLN A 1 92 ? -0.615 -12.672 11.848 1.00 90.00 92 GLN A O 1
ATOM 720 N N . MET A 1 93 ? -0.593 -10.760 10.690 1.00 88.38 93 MET A N 1
ATOM 721 C CA . MET A 1 93 ? -1.177 -9.947 11.766 1.00 88.38 93 MET A CA 1
ATOM 722 C C . MET A 1 93 ? -2.682 -10.200 11.952 1.00 88.38 93 MET A C 1
ATOM 724 O O . MET A 1 93 ? -3.266 -9.741 12.930 1.00 88.38 93 MET A O 1
ATOM 728 N N . LEU A 1 94 ? -3.329 -10.880 10.997 1.00 83.44 94 LEU A N 1
ATOM 729 C CA . LEU A 1 94 ? -4.745 -11.240 11.078 1.00 83.44 94 LEU A CA 1
ATOM 730 C C . LEU A 1 94 ? -4.989 -12.564 11.812 1.00 83.44 94 LEU A C 1
ATOM 732 O O . LEU A 1 94 ? -6.150 -12.822 12.146 1.00 83.44 94 LEU A O 1
ATOM 736 N N . ALA A 1 95 ? -3.944 -13.368 12.030 1.00 74.44 95 ALA A N 1
ATOM 737 C CA . ALA A 1 95 ? -4.005 -14.580 12.847 1.00 74.44 95 ALA A CA 1
ATOM 738 C C . ALA A 1 95 ? -4.320 -14.237 14.311 1.00 74.44 95 ALA A C 1
ATOM 740 O O . ALA A 1 95 ? -5.048 -15.035 14.937 1.00 74.44 95 ALA A O 1
#

Nearest PDB structures (foldseek):
  8j3r-assembly1_A  TM=7.547E-01  e=3.835E-04  Sulfoacidibacillus thermotolerans
  8hr5-assembly1_A  TM=7.737E-01  e=1.046E-03  Clostridium novyi
  7lyt-assembly1_A  TM=7.352E-01  e=2.968E-02  Biggievirus Mos11
  7odf-assembly1_A  TM=7.678E-01  e=1.383E-01  Phage #D
  7m5o-assembly1_A  TM=6.112E-01  e=7.574E-02  Biggievirus Mos11

Organism: NCBI:txid325452